Protein AF-A0A951X5V3-F1 (afdb_monomer)

pLDDT: mean 84.91, std 13.52, range [57.12, 98.38]

Mean predicted aligned error: 14.76 Å

Radius of gyration: 34.55 Å; Cα contacts (8 Å, |Δi|>4): 138; chains: 1; bounding box: 31×64×97 Å

Sequence (104 aa):
MSWLLLPVLLALMMVTSGCIVQPIVAGEQGALPLPPSTEPIIVIAPIAAASGDTVSVGGAGWLAGDTVYVNLEGNQDGVPVGAALAVTTVDAEGRFMASFKVPL

Foldseek 3Di:
DCPVVVVVVVVVVVVVVPPDPDPPPPPPPPPPPDPPCLPKDKDKPPPDDDAQDKIKMKIASADAFDKDWDWDFDADPNRTDIDTFDIWGAHPRRMDMDMGGHHD

Structure (mmCIF, N/CA/C/O backbone):
data_AF-A0A951X5V3-F1
#
_entry.id   AF-A0A951X5V3-F1
#
loop_
_atom_site.group_PDB
_atom_site.id
_atom_site.type_symbol
_atom_site.label_atom_id
_atom_site.label_alt_id
_atom_site.label_comp_id
_atom_site.label_asym_id
_atom_site.label_entity_id
_atom_site.label_seq_id
_atom_site.pdbx_PDB_ins_code
_atom_site.Cartn_x
_atom_site.Cartn_y
_atom_site.Cartn_z
_atom_site.occupancy
_atom_site.B_iso_or_equiv
_atom_site.auth_seq_id
_atom_site.auth_comp_id
_atom_site.auth_asym_id
_atom_site.auth_atom_id
_atom_site.pdbx_PDB_model_num
ATOM 1 N N . MET A 1 1 ? 16.944 56.157 -74.285 1.00 59.38 1 MET A N 1
ATOM 2 C CA . MET A 1 1 ? 17.520 56.430 -72.951 1.00 59.38 1 MET A CA 1
ATOM 3 C C . MET A 1 1 ? 16.757 55.747 -71.793 1.00 59.38 1 MET A C 1
ATOM 5 O O . MET A 1 1 ? 16.983 56.135 -70.660 1.00 59.38 1 MET A O 1
ATOM 9 N N . SER A 1 2 ? 15.896 54.732 -72.024 1.00 63.66 2 SER A N 1
ATOM 10 C CA . SER A 1 2 ? 15.097 54.088 -70.945 1.00 63.66 2 SER A CA 1
ATOM 11 C C . SER A 1 2 ? 15.506 52.657 -70.570 1.00 63.66 2 SER A C 1
ATOM 13 O O . SER A 1 2 ? 15.014 52.129 -69.581 1.00 63.66 2 SER A O 1
ATOM 15 N N . TRP A 1 3 ? 16.424 52.027 -71.312 1.00 65.06 3 TRP A N 1
ATOM 16 C CA . TRP A 1 3 ? 16.819 50.626 -71.086 1.00 65.06 3 TRP A CA 1
ATOM 17 C C . TRP A 1 3 ? 17.652 50.424 -69.808 1.00 65.06 3 TRP A C 1
ATOM 19 O O . TRP A 1 3 ? 17.556 49.390 -69.158 1.00 65.06 3 TRP A O 1
ATOM 29 N N . LEU A 1 4 ? 18.433 51.435 -69.408 1.00 75.56 4 LEU A N 1
ATOM 30 C CA . LEU A 1 4 ? 19.265 51.391 -68.197 1.00 75.56 4 LEU A CA 1
ATOM 31 C C . LEU A 1 4 ? 18.502 51.773 -66.917 1.00 75.56 4 LEU A C 1
ATOM 33 O O . LEU A 1 4 ? 18.985 51.507 -65.823 1.00 75.56 4 LEU A O 1
ATOM 37 N N . LEU A 1 5 ? 17.306 52.361 -67.035 1.00 77.06 5 LEU A N 1
ATOM 38 C CA . LEU A 1 5 ? 16.494 52.768 -65.881 1.00 77.06 5 LEU A CA 1
ATOM 39 C C . LEU A 1 5 ? 15.832 51.570 -65.186 1.00 77.06 5 LEU A C 1
ATOM 41 O O . LEU A 1 5 ? 15.709 51.565 -63.966 1.00 77.06 5 LEU A O 1
ATOM 45 N N . LEU A 1 6 ? 15.458 50.535 -65.943 1.00 76.94 6 LEU A N 1
ATOM 46 C CA . LEU A 1 6 ? 14.802 49.338 -65.416 1.00 76.94 6 LEU A CA 1
ATOM 47 C C . LEU A 1 6 ? 15.682 48.520 -64.442 1.00 76.94 6 LEU A C 1
ATOM 49 O O . LEU A 1 6 ? 15.200 48.221 -63.350 1.00 76.94 6 LEU A O 1
ATOM 53 N N . PRO A 1 7 ? 16.958 48.190 -64.748 1.00 82.19 7 PRO A N 1
ATOM 54 C CA . PRO A 1 7 ? 17.808 47.463 -63.801 1.00 82.19 7 PRO A CA 1
ATOM 55 C C . PRO A 1 7 ? 18.164 48.305 -62.569 1.00 82.19 7 PRO A C 1
ATOM 57 O O . PRO A 1 7 ? 18.269 47.764 -61.472 1.00 82.19 7 PRO A O 1
ATOM 60 N N . VAL A 1 8 ? 18.294 49.628 -62.725 1.00 84.75 8 VAL A N 1
ATOM 61 C CA . VAL A 1 8 ? 18.557 50.552 -61.609 1.00 84.75 8 VAL A CA 1
ATOM 62 C C . VAL A 1 8 ? 17.358 50.622 -60.663 1.00 84.75 8 VAL A C 1
ATOM 64 O O . VAL A 1 8 ? 17.534 50.551 -59.449 1.00 84.75 8 VAL A O 1
ATOM 67 N N . LEU A 1 9 ? 16.138 50.696 -61.202 1.00 79.88 9 LEU A N 1
ATOM 68 C CA . LEU A 1 9 ? 14.915 50.692 -60.401 1.00 79.88 9 LEU A CA 1
ATOM 69 C C . LEU A 1 9 ? 14.731 49.355 -59.661 1.00 79.88 9 LEU A C 1
ATOM 71 O O . LEU A 1 9 ? 14.373 49.349 -58.486 1.00 79.88 9 LEU A O 1
ATOM 75 N N . LEU A 1 10 ? 15.028 48.230 -60.325 1.00 79.25 10 LEU A N 1
ATOM 76 C CA . LEU A 1 10 ? 14.933 46.896 -59.727 1.00 79.25 10 LEU A CA 1
ATOM 77 C C . LEU A 1 10 ? 15.937 46.717 -58.575 1.00 79.25 10 LEU A C 1
ATOM 79 O O . LEU A 1 10 ? 15.582 46.199 -57.518 1.00 79.25 10 LEU A O 1
ATOM 83 N N . ALA A 1 11 ? 17.170 47.201 -58.758 1.00 80.00 11 ALA A N 1
ATOM 84 C CA . ALA A 1 11 ? 18.194 47.195 -57.717 1.00 80.00 11 ALA A CA 1
ATOM 85 C C . ALA A 1 11 ? 17.802 48.086 -56.526 1.00 80.00 11 ALA A C 1
ATOM 87 O O . ALA A 1 11 ? 17.970 47.687 -55.374 1.00 80.00 11 ALA A O 1
ATOM 88 N N . LEU A 1 12 ? 17.218 49.260 -56.791 1.00 77.62 12 LEU A N 1
ATOM 89 C CA . LEU A 1 12 ? 16.758 50.177 -55.749 1.00 77.62 12 LEU A CA 1
ATOM 90 C C . LEU A 1 12 ? 15.630 49.561 -54.904 1.00 77.62 12 LEU A C 1
ATOM 92 O O . LEU A 1 12 ? 15.668 49.655 -53.680 1.00 77.62 12 LEU A O 1
ATOM 96 N N . MET A 1 13 ? 14.671 48.875 -55.535 1.00 77.69 13 MET A N 1
ATOM 97 C CA . MET A 1 13 ? 13.555 48.228 -54.831 1.00 77.69 13 MET A CA 1
ATOM 98 C C . MET A 1 13 ? 13.986 47.055 -53.938 1.00 77.69 13 MET A C 1
ATOM 100 O O . MET A 1 13 ? 13.388 46.836 -52.880 1.00 77.69 13 MET A O 1
ATOM 104 N N . MET A 1 14 ? 15.033 46.315 -54.322 1.00 73.06 14 MET A N 1
ATOM 105 C CA . MET A 1 14 ? 15.580 45.251 -53.471 1.00 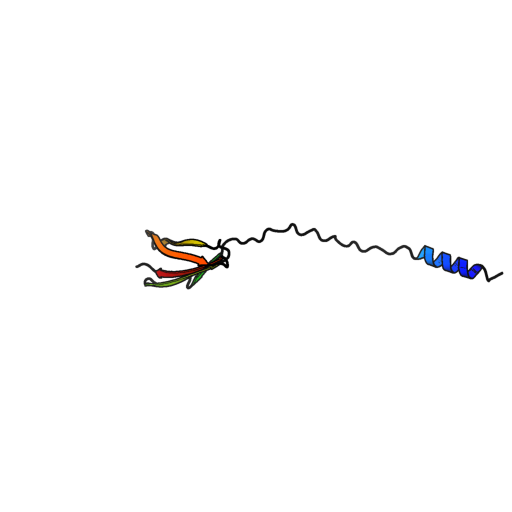73.06 14 MET A CA 1
ATOM 106 C C . MET A 1 14 ? 16.298 45.808 -52.237 1.00 73.06 14 MET A C 1
ATOM 108 O O . MET A 1 14 ? 16.166 45.244 -51.154 1.00 73.06 14 MET A O 1
ATOM 112 N N . VAL A 1 15 ? 17.007 46.935 -52.370 1.00 71.62 15 VAL A N 1
ATOM 113 C CA . VAL A 1 15 ? 17.745 47.551 -51.252 1.00 71.62 15 VAL A CA 1
ATOM 114 C C . VAL A 1 15 ? 16.802 48.142 -50.198 1.00 71.62 15 VAL A C 1
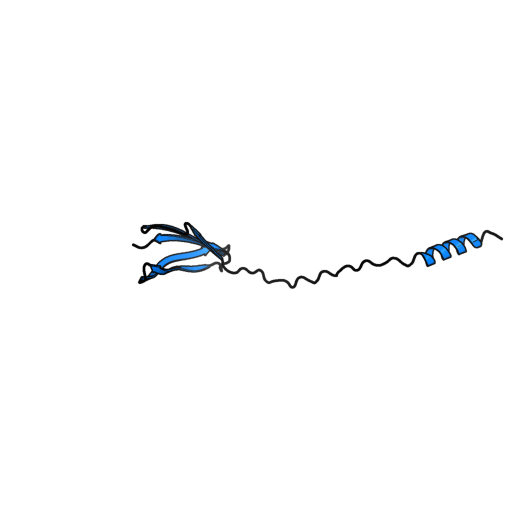ATOM 116 O O . VAL A 1 15 ? 17.094 48.069 -49.007 1.00 71.62 15 VAL A O 1
ATOM 119 N N . THR A 1 16 ? 15.643 48.678 -50.592 1.00 72.12 16 THR A N 1
ATOM 120 C CA . THR A 1 16 ? 14.703 49.306 -49.645 1.00 72.12 16 THR A CA 1
ATOM 121 C C . THR A 1 16 ? 13.812 48.320 -48.884 1.00 72.12 16 THR A C 1
ATOM 123 O O . THR A 1 16 ? 13.139 48.728 -47.942 1.00 72.12 16 THR A O 1
ATOM 126 N N . SER A 1 17 ? 13.798 47.031 -49.247 1.00 68.75 17 SER A N 1
ATOM 127 C CA . SER A 1 17 ? 12.969 46.006 -48.578 1.00 68.75 17 SER A CA 1
ATOM 128 C C . SER A 1 17 ? 13.644 45.356 -47.356 1.00 68.75 17 SER A C 1
ATOM 130 O O . SER A 1 17 ? 13.121 44.398 -46.793 1.00 68.75 17 SER A O 1
ATOM 132 N N . GLY A 1 18 ? 14.808 45.861 -46.932 1.00 63.47 18 GLY A N 1
ATOM 133 C CA . GLY A 1 18 ? 15.677 45.224 -45.935 1.00 63.47 18 GLY A CA 1
ATOM 134 C C . GLY A 1 18 ? 15.252 45.318 -44.464 1.00 63.47 18 GLY A C 1
ATOM 135 O O . GLY A 1 18 ? 15.941 44.760 -43.615 1.00 63.47 18 GLY A O 1
ATOM 136 N N . CYS A 1 19 ? 14.144 45.976 -44.120 1.00 69.69 19 CYS A N 1
ATOM 137 C CA . CYS A 1 19 ? 13.693 46.063 -42.727 1.00 69.69 19 CYS A CA 1
ATOM 138 C C . CYS A 1 19 ? 12.681 44.959 -42.396 1.00 69.69 19 CYS A C 1
ATOM 140 O O . CYS A 1 19 ? 11.533 45.244 -42.059 1.00 69.69 19 CYS A O 1
ATOM 142 N N . ILE A 1 20 ? 13.094 43.691 -42.480 1.00 69.06 20 ILE A N 1
ATOM 143 C CA . ILE A 1 20 ? 12.332 42.623 -41.828 1.00 69.06 20 ILE A CA 1
ATOM 144 C C . ILE A 1 20 ? 12.638 42.682 -40.329 1.00 69.06 20 ILE A C 1
ATOM 146 O O . ILE A 1 20 ? 13.768 42.465 -39.894 1.00 69.06 20 ILE A O 1
ATOM 150 N N . VAL A 1 21 ? 11.634 43.040 -39.530 1.00 66.50 21 VAL A N 1
ATOM 151 C CA . VAL A 1 21 ? 11.696 42.902 -38.073 1.00 66.50 21 VAL A CA 1
ATOM 152 C C . VAL A 1 21 ? 11.909 41.420 -37.791 1.00 66.50 21 VAL A C 1
ATOM 154 O O . VAL A 1 21 ? 11.032 40.601 -38.061 1.00 66.50 21 VAL A O 1
ATOM 157 N N . GLN A 1 22 ? 13.094 41.061 -37.304 1.00 66.44 22 GLN A N 1
ATOM 158 C CA . GLN A 1 22 ? 13.340 39.705 -36.836 1.00 66.44 22 GLN A CA 1
ATOM 159 C C . GLN A 1 22 ? 12.457 39.489 -35.600 1.00 66.44 22 GLN A C 1
ATOM 161 O O . GLN A 1 22 ? 12.536 40.296 -34.667 1.00 66.44 22 GLN A O 1
ATOM 166 N N . PRO A 1 23 ? 11.583 38.467 -35.568 1.00 62.78 23 PRO A N 1
ATOM 167 C CA . PRO A 1 23 ? 10.852 38.161 -34.353 1.00 62.78 23 PRO A CA 1
ATOM 168 C C . PRO A 1 23 ? 11.871 37.805 -33.270 1.00 62.78 23 PRO A C 1
ATOM 170 O O . PRO A 1 23 ? 12.771 36.996 -33.500 1.00 62.78 23 PRO A O 1
ATOM 173 N N . ILE A 1 24 ? 11.736 38.413 -32.090 1.00 65.81 24 ILE A N 1
ATOM 174 C CA . ILE A 1 24 ? 12.445 37.951 -30.899 1.00 65.81 24 ILE A CA 1
ATOM 175 C C . ILE A 1 24 ? 11.868 36.575 -30.586 1.00 65.81 24 ILE A C 1
ATOM 177 O O . ILE A 1 24 ? 10.816 36.439 -29.964 1.00 65.81 24 ILE A O 1
ATOM 181 N N . VAL A 1 25 ? 12.538 35.544 -31.089 1.00 66.69 25 VAL A N 1
ATOM 182 C CA . VAL A 1 25 ? 12.388 34.196 -30.572 1.00 66.69 25 VAL A CA 1
ATOM 183 C C . VAL A 1 25 ? 12.964 34.282 -29.170 1.00 66.69 25 VAL A C 1
ATOM 185 O O . VAL A 1 25 ? 14.170 34.466 -29.005 1.00 66.69 25 VAL A O 1
ATOM 188 N N . ALA A 1 26 ? 12.096 34.242 -28.157 1.00 64.50 26 ALA A N 1
ATOM 189 C CA . ALA A 1 26 ? 12.537 33.895 -26.820 1.00 64.50 26 ALA A CA 1
ATOM 190 C C . ALA A 1 26 ? 13.236 32.547 -26.985 1.00 64.50 26 ALA A C 1
ATOM 192 O O . ALA A 1 26 ? 12.572 31.545 -27.252 1.00 64.50 26 ALA A O 1
ATOM 193 N N . GLY A 1 27 ? 14.573 32.554 -26.979 1.00 61.41 27 GLY A N 1
ATOM 194 C CA . GLY A 1 27 ? 15.335 31.317 -27.007 1.00 61.41 27 GLY A CA 1
ATOM 195 C C . GLY A 1 27 ? 14.756 30.443 -25.913 1.00 61.41 27 GLY A C 1
ATOM 196 O O . GLY A 1 27 ? 14.479 30.967 -24.830 1.00 61.41 27 GLY A O 1
ATOM 197 N N . GLU A 1 28 ? 14.487 29.173 -26.223 1.00 63.53 28 GLU A N 1
ATOM 198 C CA . GLU A 1 28 ? 14.065 28.205 -25.221 1.00 63.53 28 GLU A CA 1
ATOM 199 C C . GLU A 1 28 ? 15.007 28.401 -24.041 1.00 63.53 28 GLU A C 1
ATOM 201 O O . GLU A 1 28 ? 16.213 28.168 -24.158 1.00 63.53 28 GLU A O 1
ATOM 206 N N . GLN A 1 29 ? 14.488 28.968 -22.945 1.00 60.72 29 GLN A N 1
ATOM 207 C CA . GLN A 1 29 ? 15.209 28.978 -21.689 1.00 60.72 29 GLN A CA 1
ATOM 208 C C . GLN A 1 29 ? 15.433 27.509 -21.451 1.00 60.72 29 GLN A C 1
ATOM 210 O O . GLN A 1 29 ? 14.460 26.811 -21.166 1.00 60.72 29 GLN A O 1
ATOM 215 N N . GLY A 1 30 ? 16.661 27.053 -21.729 1.00 62.53 30 GLY A N 1
ATOM 216 C CA . GLY A 1 30 ? 17.011 25.652 -21.675 1.00 62.53 30 GLY A CA 1
ATOM 217 C C . GLY A 1 30 ? 16.444 25.166 -20.369 1.00 62.53 30 GLY A C 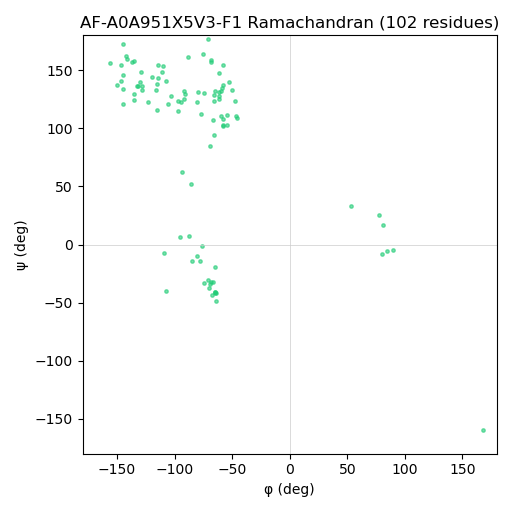1
ATOM 218 O O . GLY A 1 30 ? 16.841 25.668 -19.314 1.00 62.53 30 GLY A O 1
ATOM 219 N N . ALA A 1 31 ? 15.414 24.323 -20.458 1.00 65.38 31 ALA A N 1
ATOM 220 C CA . ALA A 1 31 ? 14.851 23.721 -19.281 1.00 65.38 31 ALA A CA 1
ATOM 221 C C . ALA A 1 31 ? 16.050 23.012 -18.677 1.00 65.38 31 ALA A C 1
ATOM 223 O O . ALA A 1 31 ? 16.579 22.075 -19.281 1.00 65.38 31 ALA A O 1
ATOM 224 N N . LEU A 1 32 ? 16.568 23.548 -17.567 1.00 64.88 32 LEU A N 1
ATOM 225 C CA . LEU A 1 32 ? 17.564 22.839 -16.790 1.00 64.88 32 LEU A CA 1
ATOM 226 C C . LEU A 1 32 ? 16.973 21.441 -16.641 1.00 64.88 32 LEU A C 1
ATOM 228 O O . LEU A 1 32 ? 15.806 21.366 -16.240 1.00 64.88 32 LEU A O 1
ATOM 232 N N . PRO A 1 33 ? 17.676 20.372 -17.055 1.00 65.00 33 PRO A N 1
ATOM 233 C CA . PRO A 1 33 ? 17.146 19.037 -16.894 1.00 65.00 33 PRO A CA 1
ATOM 234 C C . PRO A 1 33 ? 16.887 18.875 -15.402 1.00 65.00 33 PRO A C 1
ATOM 236 O O . PRO A 1 33 ? 17.817 18.748 -14.606 1.00 65.00 33 PRO A O 1
ATOM 239 N N . LEU A 1 34 ? 15.616 18.985 -15.014 1.00 57.12 34 LEU A N 1
ATOM 240 C CA . LEU A 1 34 ? 15.197 18.603 -13.687 1.00 57.12 34 LEU A CA 1
ATOM 241 C C . LEU A 1 34 ? 15.520 17.111 -13.635 1.00 57.12 34 LEU A C 1
ATOM 243 O O . LEU A 1 34 ? 15.117 16.385 -14.554 1.00 57.12 34 LEU A O 1
ATOM 247 N N . PRO A 1 35 ? 16.293 16.644 -1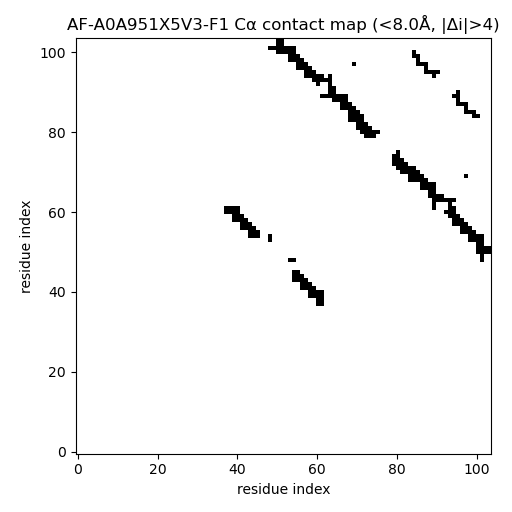2.642 1.00 63.38 35 PRO A N 1
ATOM 248 C CA . PRO A 1 35 ? 16.442 15.212 -12.468 1.00 63.38 35 PRO A CA 1
ATOM 249 C C . PRO A 1 35 ? 15.027 14.622 -12.391 1.00 63.38 35 PRO A C 1
ATOM 251 O O . PRO A 1 35 ? 14.151 15.268 -11.800 1.00 63.38 35 PRO A O 1
ATOM 254 N N . PRO A 1 36 ? 14.754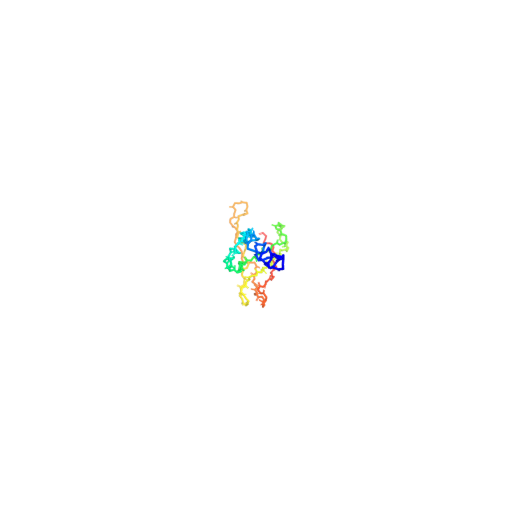 13.454 -13.002 1.00 60.31 36 PRO A N 1
ATOM 255 C CA . PRO A 1 36 ? 13.494 12.780 -12.752 1.00 60.31 36 PRO A CA 1
ATOM 256 C C . PRO A 1 36 ? 13.389 12.624 -11.235 1.00 60.31 36 PRO A C 1
ATOM 258 O O . PRO A 1 36 ? 14.204 11.941 -10.615 1.00 60.31 36 PRO A O 1
ATOM 261 N N . SER A 1 37 ? 12.446 13.344 -10.629 1.00 57.72 37 SER A N 1
ATOM 262 C CA . SER A 1 37 ? 12.078 13.120 -9.241 1.00 57.72 37 SER A CA 1
ATOM 263 C C . SER A 1 37 ? 11.379 11.769 -9.219 1.00 57.72 37 SER A C 1
ATOM 265 O O . SER A 1 37 ? 10.165 11.670 -9.372 1.00 57.72 37 SER A O 1
ATOM 267 N N . THR A 1 38 ? 12.167 10.705 -9.121 1.00 67.62 38 THR A N 1
ATOM 268 C CA . THR A 1 38 ? 11.674 9.388 -8.729 1.00 67.62 38 THR A CA 1
ATOM 269 C C . THR A 1 38 ? 11.673 9.353 -7.206 1.00 67.62 38 THR A C 1
ATOM 271 O O . THR A 1 38 ? 12.319 8.511 -6.590 1.00 67.62 38 THR A O 1
ATOM 274 N N . GLU A 1 39 ? 11.046 10.350 -6.578 1.00 85.19 39 GLU A N 1
ATOM 275 C CA . GLU A 1 39 ? 10.831 10.296 -5.141 1.00 85.19 39 GLU A CA 1
ATOM 276 C C . GLU A 1 39 ? 9.871 9.129 -4.866 1.00 85.19 39 GLU A C 1
ATOM 278 O O . GLU A 1 39 ? 8.841 9.020 -5.546 1.00 85.19 39 GLU A O 1
ATOM 283 N N . PRO A 1 40 ? 10.207 8.216 -3.941 1.00 91.88 40 PRO A N 1
ATOM 284 C CA . PRO A 1 40 ? 9.362 7.067 -3.673 1.00 91.88 40 PRO A CA 1
ATOM 285 C C . PRO A 1 40 ? 7.973 7.508 -3.212 1.00 91.88 40 PRO A C 1
ATOM 287 O O . PRO A 1 40 ? 7.832 8.330 -2.308 1.00 91.88 40 PRO A O 1
ATOM 290 N N . ILE A 1 41 ? 6.934 6.924 -3.805 1.00 94.75 41 ILE A N 1
ATOM 291 C CA . ILE A 1 41 ? 5.546 7.154 -3.399 1.00 94.75 41 ILE A CA 1
ATOM 292 C C . ILE A 1 41 ? 4.964 5.905 -2.748 1.00 94.75 41 ILE A C 1
ATOM 294 O O . ILE A 1 41 ? 5.367 4.778 -3.059 1.00 94.75 41 ILE A O 1
ATOM 298 N N . ILE A 1 42 ? 3.976 6.117 -1.880 1.00 95.62 42 ILE A N 1
ATOM 299 C CA . ILE A 1 42 ? 3.145 5.061 -1.304 1.00 95.62 42 ILE A CA 1
ATOM 300 C C . ILE A 1 42 ? 1.662 5.404 -1.454 1.00 95.62 42 ILE A C 1
ATOM 302 O O . ILE A 1 42 ? 1.267 6.569 -1.415 1.00 95.62 42 ILE A O 1
ATOM 306 N N . VAL A 1 43 ? 0.836 4.376 -1.604 1.00 96.88 43 VAL A N 1
ATOM 307 C CA . VAL A 1 43 ? -0.627 4.453 -1.611 1.00 96.88 43 VAL A CA 1
ATOM 308 C C . VAL A 1 43 ? -1.186 3.410 -0.655 1.00 96.88 43 VAL A C 1
ATOM 310 O O . VAL A 1 43 ? -0.679 2.292 -0.585 1.00 96.88 43 VAL A O 1
ATOM 313 N N . ILE A 1 44 ? -2.229 3.774 0.087 1.00 97.38 44 ILE A N 1
ATOM 314 C CA . ILE A 1 44 ? -2.834 2.926 1.118 1.00 97.38 44 ILE A CA 1
ATOM 315 C C . ILE A 1 44 ? -4.336 2.842 0.858 1.00 97.38 44 ILE A C 1
ATOM 317 O O . ILE A 1 44 ? -4.980 3.867 0.627 1.00 97.38 44 ILE A O 1
ATOM 321 N N . ALA A 1 45 ? -4.897 1.633 0.895 1.00 97.19 45 ALA A N 1
ATOM 322 C CA . ALA A 1 45 ? -6.329 1.417 0.731 1.00 97.19 45 ALA A CA 1
ATOM 323 C C . ALA A 1 45 ? -6.850 0.258 1.609 1.00 97.19 45 ALA A C 1
ATOM 325 O O . ALA A 1 45 ? -6.262 -0.825 1.586 1.00 97.19 45 ALA A O 1
ATOM 326 N N . PRO A 1 46 ? -7.977 0.443 2.322 1.00 97.19 46 PRO A N 1
ATOM 327 C CA . PRO A 1 46 ? -8.627 1.729 2.593 1.00 97.19 46 PRO A CA 1
ATOM 328 C C . PRO A 1 46 ? -7.782 2.605 3.544 1.00 97.19 46 PRO A C 1
ATOM 330 O O . PRO A 1 46 ? -6.943 2.098 4.281 1.00 97.19 46 PRO A O 1
ATOM 333 N N . ILE A 1 47 ? -8.006 3.927 3.537 1.00 92.25 47 ILE A N 1
ATOM 334 C CA . ILE A 1 47 ? -7.298 4.874 4.433 1.00 92.25 47 ILE A CA 1
ATOM 335 C C . ILE A 1 47 ? -7.841 4.876 5.869 1.00 92.25 47 ILE A C 1
ATOM 337 O O . ILE A 1 47 ? -7.217 5.420 6.773 1.00 92.25 47 ILE A O 1
ATOM 341 N N . ALA A 1 48 ? -9.019 4.290 6.062 1.00 91.94 48 ALA A N 1
ATOM 342 C CA . ALA A 1 48 ? -9.649 4.072 7.350 1.00 91.94 48 ALA A CA 1
ATOM 343 C C . ALA A 1 48 ? -10.188 2.642 7.355 1.00 91.94 48 ALA A C 1
ATOM 345 O O . ALA A 1 48 ? -10.854 2.225 6.407 1.00 91.94 48 ALA A O 1
ATOM 346 N N . ALA A 1 49 ? -9.862 1.900 8.402 1.00 93.31 49 ALA A N 1
ATOM 347 C CA . ALA A 1 49 ? -10.142 0.480 8.521 1.00 93.31 49 ALA A CA 1
ATOM 348 C C . ALA A 1 49 ? -10.428 0.165 9.988 1.00 93.31 49 ALA A C 1
ATOM 350 O O . ALA A 1 49 ? -9.787 0.733 10.875 1.00 93.31 49 ALA A O 1
ATOM 351 N N . ALA A 1 50 ? -11.395 -0.711 10.244 1.00 92.31 50 ALA A N 1
ATOM 352 C CA . ALA A 1 50 ? -11.629 -1.213 11.585 1.00 92.31 50 ALA A CA 1
ATOM 353 C C . ALA A 1 50 ? -10.556 -2.242 11.951 1.00 92.31 50 ALA A C 1
ATOM 355 O O . ALA A 1 50 ? -9.845 -2.782 11.099 1.00 92.31 50 ALA A O 1
ATOM 356 N N . SER A 1 51 ? -10.452 -2.542 13.239 1.00 91.50 51 SER A N 1
ATOM 357 C CA . SER A 1 51 ? -9.578 -3.616 13.680 1.00 91.50 51 SER A CA 1
ATOM 358 C C . SER A 1 51 ? -9.947 -4.957 13.024 1.00 91.50 51 SER A C 1
ATOM 360 O O . SER A 1 51 ? -11.123 -5.295 12.886 1.00 91.50 51 SER A O 1
ATOM 362 N N . GLY A 1 52 ? -8.938 -5.718 12.593 1.00 94.25 52 GLY A N 1
ATOM 363 C CA . GLY A 1 52 ? -9.108 -6.978 11.869 1.00 94.25 52 GLY A CA 1
ATOM 364 C C . GLY A 1 52 ? -9.411 -6.838 10.370 1.00 94.25 52 GLY A C 1
ATOM 365 O O . GLY A 1 52 ? -9.365 -7.846 9.648 1.00 94.25 52 GLY A O 1
ATOM 366 N N . ASP A 1 53 ? -9.656 -5.628 9.860 1.00 97.12 53 ASP A N 1
ATOM 367 C CA . ASP A 1 53 ? -9.787 -5.389 8.421 1.00 97.12 53 ASP A CA 1
ATOM 368 C C . ASP A 1 53 ? -8.446 -5.573 7.702 1.00 97.12 53 ASP A C 1
ATOM 370 O O . ASP A 1 53 ? -7.370 -5.510 8.299 1.00 97.12 53 ASP A O 1
ATOM 374 N N . THR A 1 54 ? -8.510 -5.844 6.397 1.00 97.56 54 THR A N 1
ATOM 375 C CA . THR A 1 54 ? -7.315 -5.908 5.546 1.00 97.56 54 THR A CA 1
ATOM 376 C C . THR A 1 54 ? -7.040 -4.539 4.937 1.00 97.56 54 THR A C 1
ATOM 378 O O . THR A 1 54 ? -7.920 -3.965 4.299 1.00 97.56 54 THR A O 1
ATOM 381 N N . VAL A 1 55 ? -5.801 -4.070 5.065 1.00 97.69 55 VAL A N 1
ATOM 382 C CA . VAL A 1 55 ? -5.288 -2.874 4.389 1.00 97.69 55 VAL A CA 1
ATOM 383 C C . VAL A 1 55 ? -4.191 -3.287 3.417 1.00 97.69 55 VAL A C 1
ATOM 385 O O . VAL A 1 55 ? -3.346 -4.122 3.745 1.00 97.69 55 VAL A O 1
ATOM 388 N N . SER A 1 56 ? -4.196 -2.695 2.226 1.00 98.00 56 SER A N 1
ATOM 389 C CA . SER A 1 56 ? -3.157 -2.860 1.213 1.00 98.00 56 SER A CA 1
ATOM 390 C C . SER A 1 56 ? -2.310 -1.599 1.095 1.00 98.00 56 SER A C 1
ATOM 392 O O . SER A 1 56 ? -2.826 -0.482 1.136 1.00 98.00 56 SER A O 1
ATOM 394 N N . VAL A 1 57 ? -1.005 -1.796 0.918 1.00 98.00 57 VAL A N 1
ATOM 395 C CA . VAL A 1 57 ? -0.017 -0.740 0.693 1.00 98.00 57 VAL A CA 1
ATOM 396 C C . VAL A 1 57 ? 0.691 -1.030 -0.621 1.00 98.00 57 VAL A C 1
ATOM 398 O O . VAL A 1 57 ? 1.271 -2.103 -0.787 1.00 98.00 57 VAL A O 1
ATOM 401 N N . GLY A 1 58 ? 0.635 -0.081 -1.546 1.00 97.81 58 GLY A N 1
ATOM 402 C CA . GLY A 1 58 ? 1.395 -0.107 -2.790 1.00 97.81 58 GLY A CA 1
ATOM 403 C C . GLY A 1 58 ? 2.474 0.966 -2.777 1.00 97.81 58 GLY A C 1
ATOM 404 O O . GLY A 1 58 ? 2.271 2.029 -2.193 1.00 97.81 58 GLY A O 1
ATOM 405 N N . GLY A 1 59 ? 3.595 0.716 -3.444 1.00 97.00 59 GLY A N 1
ATOM 406 C CA . GLY A 1 59 ? 4.628 1.727 -3.656 1.00 97.00 59 GLY A CA 1
ATOM 407 C C . GLY A 1 59 ? 5.180 1.714 -5.073 1.00 97.00 59 GLY A C 1
ATOM 408 O O . GLY A 1 59 ? 5.079 0.707 -5.774 1.00 97.00 59 GLY A O 1
ATOM 409 N N . ALA A 1 60 ? 5.745 2.846 -5.491 1.00 96.62 60 ALA A N 1
ATOM 410 C CA . ALA A 1 60 ? 6.411 3.018 -6.781 1.00 96.62 60 ALA A CA 1
ATOM 411 C C . ALA A 1 60 ? 7.589 3.996 -6.661 1.00 96.62 60 ALA A C 1
ATOM 413 O O . ALA A 1 60 ? 7.599 4.846 -5.771 1.00 96.62 60 ALA A O 1
ATOM 414 N N . GLY A 1 61 ? 8.572 3.869 -7.554 1.00 94.69 61 GLY A N 1
ATOM 415 C CA . GLY A 1 61 ? 9.780 4.697 -7.540 1.00 94.69 61 GLY A CA 1
ATOM 416 C C . GLY A 1 61 ? 10.847 4.242 -6.538 1.00 94.69 61 GLY A C 1
ATOM 417 O O . GLY A 1 61 ? 11.740 5.012 -6.204 1.00 94.69 61 GLY A O 1
ATOM 418 N N . TRP A 1 62 ? 10.758 3.003 -6.051 1.00 95.38 62 TRP A N 1
ATOM 419 C CA . TRP A 1 62 ? 11.737 2.413 -5.137 1.00 95.38 62 TRP A CA 1
ATOM 420 C C . TRP A 1 62 ? 12.875 1.728 -5.907 1.00 95.38 62 TRP A C 1
ATOM 422 O O . TRP A 1 62 ? 12.725 1.400 -7.085 1.00 95.38 62 TRP A O 1
ATOM 432 N N . LEU A 1 63 ? 14.017 1.490 -5.255 1.00 95.25 63 LEU A N 1
ATOM 433 C CA . LEU A 1 63 ? 15.120 0.753 -5.870 1.00 95.25 63 LEU A CA 1
ATOM 434 C C . LEU A 1 63 ? 14.779 -0.744 -5.938 1.00 95.25 63 LEU A C 1
ATOM 436 O O . LEU A 1 63 ? 14.363 -1.349 -4.952 1.00 95.25 63 LEU A O 1
ATOM 440 N N . ALA A 1 64 ? 14.953 -1.347 -7.115 1.00 96.88 64 ALA A N 1
ATOM 441 C CA . ALA A 1 64 ? 14.677 -2.764 -7.326 1.00 96.88 64 ALA A CA 1
ATOM 442 C C . ALA A 1 64 ? 15.523 -3.653 -6.399 1.00 96.88 64 ALA A C 1
ATOM 444 O O . ALA A 1 64 ? 16.734 -3.465 -6.279 1.00 96.88 64 ALA A O 1
ATOM 445 N N . GLY A 1 65 ? 14.888 -4.654 -5.786 1.00 97.00 65 GLY A N 1
ATOM 446 C CA . GLY A 1 65 ? 15.531 -5.566 -4.838 1.00 97.00 65 GLY A CA 1
ATOM 447 C C . GLY A 1 65 ? 15.611 -5.057 -3.396 1.00 97.00 65 GLY A C 1
ATOM 448 O O . GLY A 1 65 ? 15.997 -5.833 -2.519 1.00 97.00 65 GLY A O 1
ATOM 449 N N . ASP A 1 66 ? 15.207 -3.812 -3.119 1.00 97.06 66 ASP A N 1
ATOM 450 C CA . ASP A 1 66 ? 15.113 -3.318 -1.746 1.00 97.06 66 ASP A CA 1
ATOM 451 C C . ASP A 1 66 ? 14.102 -4.130 -0.930 1.00 97.06 66 ASP A C 1
ATOM 453 O O . ASP A 1 66 ? 13.081 -4.611 -1.434 1.00 97.06 66 ASP A O 1
ATOM 457 N N . THR A 1 67 ? 14.378 -4.256 0.368 1.00 97.94 67 THR A N 1
ATOM 458 C CA . THR A 1 67 ? 13.427 -4.799 1.342 1.00 97.94 67 THR A CA 1
ATOM 459 C C . THR A 1 67 ? 12.661 -3.654 1.992 1.00 97.94 67 THR A C 1
ATOM 461 O O . THR A 1 67 ? 13.256 -2.778 2.616 1.00 97.94 67 THR A O 1
ATOM 464 N N . VAL A 1 68 ? 11.335 -3.687 1.879 1.00 97.56 68 VAL A N 1
ATOM 465 C CA . VAL A 1 68 ? 10.428 -2.689 2.449 1.00 97.56 68 VAL A CA 1
ATOM 466 C C . VAL A 1 68 ? 9.773 -3.253 3.702 1.00 97.56 68 VAL A C 1
ATOM 468 O O . VAL A 1 68 ? 9.165 -4.324 3.671 1.00 97.56 68 VAL A O 1
ATOM 471 N N . TYR A 1 69 ? 9.865 -2.498 4.795 1.00 96.88 69 TYR A N 1
ATOM 472 C CA . TYR A 1 69 ? 9.216 -2.788 6.071 1.00 96.88 69 TYR A CA 1
ATOM 473 C C . TYR A 1 69 ? 8.034 -1.838 6.251 1.00 96.88 69 TYR A C 1
ATOM 475 O O . TYR A 1 69 ? 8.208 -0.621 6.251 1.00 96.88 69 TYR A O 1
ATOM 483 N N . VAL A 1 70 ? 6.831 -2.387 6.398 1.00 96.62 70 VAL A N 1
ATOM 484 C CA . VAL A 1 70 ? 5.616 -1.609 6.654 1.00 96.62 70 VAL A CA 1
ATOM 485 C C . VAL A 1 70 ? 5.348 -1.631 8.152 1.00 96.62 70 VAL A C 1
ATOM 487 O O . VAL A 1 70 ? 5.043 -2.687 8.710 1.00 96.62 70 VAL A O 1
ATOM 490 N N . ASN A 1 71 ? 5.436 -0.462 8.783 1.00 94.62 71 ASN A N 1
ATOM 491 C CA . ASN A 1 71 ? 5.162 -0.271 10.203 1.00 94.62 71 ASN A CA 1
ATOM 492 C C . ASN A 1 71 ? 3.932 0.622 10.388 1.00 94.62 71 ASN A C 1
ATOM 494 O O . ASN A 1 71 ? 3.727 1.575 9.637 1.00 94.62 71 ASN A O 1
ATOM 498 N N . LEU A 1 72 ? 3.128 0.312 11.400 1.00 91.19 72 LEU A N 1
ATOM 499 C CA . LEU A 1 72 ? 2.111 1.212 11.922 1.00 91.19 72 LEU A CA 1
ATOM 500 C C . LEU A 1 72 ? 2.726 2.013 13.057 1.00 91.19 72 LEU A C 1
ATOM 502 O O . LEU A 1 72 ? 3.213 1.428 14.022 1.00 91.19 72 LEU A O 1
ATOM 506 N N . GLU A 1 73 ? 2.651 3.331 12.952 1.00 91.56 73 GLU A N 1
ATOM 507 C CA . GLU A 1 73 ? 3.057 4.262 13.997 1.00 91.56 73 GLU A CA 1
ATOM 508 C C . GLU A 1 73 ? 1.948 5.291 14.185 1.00 91.56 73 GLU A C 1
ATOM 510 O O . GLU A 1 73 ? 1.373 5.786 13.212 1.00 91.56 73 GLU A O 1
ATOM 515 N N . GLY A 1 74 ? 1.619 5.615 15.431 1.00 88.19 74 GLY A N 1
ATOM 516 C CA . GLY A 1 74 ? 0.607 6.624 15.697 1.00 88.19 74 GLY A CA 1
ATOM 517 C C . GLY A 1 74 ? 0.144 6.669 17.140 1.00 88.19 74 GLY A C 1
ATOM 518 O O . GLY A 1 74 ? 0.822 6.216 18.062 1.00 88.19 74 GLY A O 1
ATOM 519 N N . ASN A 1 75 ? -1.033 7.254 17.321 1.00 89.12 75 ASN A N 1
ATOM 520 C CA . ASN A 1 75 ? -1.692 7.393 18.606 1.00 89.12 75 ASN A CA 1
ATOM 521 C C . ASN A 1 75 ? -3.170 7.018 18.444 1.00 89.12 75 ASN A C 1
ATOM 523 O O . ASN A 1 75 ? -3.858 7.601 17.606 1.00 89.12 75 ASN A O 1
ATOM 527 N N . GLN A 1 76 ? -3.636 6.060 19.241 1.00 82.31 76 GLN A N 1
ATOM 528 C CA . GLN A 1 76 ? -5.032 5.651 19.311 1.00 82.31 76 GLN A CA 1
ATOM 529 C C . GLN A 1 76 ? -5.553 5.978 20.709 1.00 82.31 76 GLN A C 1
ATOM 531 O O . GLN A 1 76 ? -5.056 5.449 21.700 1.00 82.31 76 GLN A O 1
ATOM 536 N N . ASP A 1 77 ? -6.520 6.892 20.793 1.00 86.88 77 ASP A N 1
ATOM 537 C CA . ASP A 1 77 ? -7.153 7.317 22.051 1.00 86.88 77 ASP A CA 1
ATOM 538 C C . ASP A 1 77 ? -6.171 7.772 23.152 1.00 86.88 77 ASP A C 1
ATOM 540 O O . ASP A 1 77 ? -6.405 7.591 24.346 1.00 86.88 77 ASP A O 1
ATOM 544 N N . GLY A 1 78 ? -5.052 8.389 22.761 1.00 87.94 78 GLY A N 1
ATOM 545 C CA . GLY A 1 78 ? -4.014 8.858 23.685 1.00 87.94 78 GLY A CA 1
ATOM 546 C C . GLY A 1 78 ? -2.928 7.821 23.992 1.00 87.94 78 GLY A C 1
ATOM 547 O O . GLY A 1 78 ? -1.953 8.162 24.664 1.00 87.94 78 GLY A O 1
ATOM 548 N N . VAL A 1 79 ? -3.056 6.590 23.487 1.00 85.62 79 VAL A N 1
ATOM 549 C CA . VAL A 1 79 ? -2.069 5.520 23.634 1.00 85.62 79 VAL A CA 1
ATOM 550 C C . VAL A 1 79 ? -1.180 5.452 22.385 1.00 85.62 79 VAL A C 1
ATOM 552 O O . VAL A 1 79 ? -1.696 5.288 21.277 1.00 85.62 79 VAL A O 1
ATOM 555 N N . PRO A 1 80 ? 0.158 5.556 22.517 1.00 89.25 80 PRO A N 1
ATOM 556 C CA . PRO A 1 80 ? 1.059 5.368 21.388 1.00 89.25 80 PRO A CA 1
ATOM 557 C C . PRO A 1 80 ? 0.979 3.926 20.878 1.00 89.25 80 PRO A C 1
ATOM 559 O O . PRO A 1 80 ? 1.071 2.973 21.653 1.00 89.25 80 PRO A O 1
ATOM 562 N N . VAL A 1 81 ? 0.840 3.779 19.564 1.00 87.06 81 VAL A N 1
ATOM 563 C CA . VAL A 1 81 ? 0.782 2.491 18.871 1.00 87.06 81 VAL A CA 1
ATOM 564 C C . VAL A 1 81 ? 1.992 2.377 17.954 1.00 87.06 81 VAL A C 1
ATOM 566 O O . VAL A 1 81 ? 2.307 3.305 17.210 1.00 87.06 81 VAL A O 1
ATOM 569 N N . GLY A 1 82 ? 2.663 1.228 18.018 1.00 90.38 82 GLY A N 1
ATOM 570 C CA . GLY A 1 82 ? 3.805 0.879 17.179 1.00 90.38 82 GLY A CA 1
ATOM 571 C C . GLY A 1 82 ? 3.785 -0.615 16.870 1.00 90.38 82 GLY A C 1
ATOM 572 O O . GLY A 1 82 ? 3.807 -1.423 17.798 1.00 90.38 82 GLY A O 1
ATOM 573 N N . ALA A 1 83 ? 3.727 -0.998 15.595 1.00 90.88 83 ALA A N 1
ATOM 574 C CA . ALA A 1 83 ? 3.730 -2.405 15.189 1.00 90.88 83 ALA A CA 1
ATOM 575 C C . ALA A 1 83 ? 4.377 -2.610 13.815 1.00 90.88 83 ALA A C 1
ATOM 577 O O . ALA A 1 83 ? 4.079 -1.881 12.873 1.00 90.88 83 ALA A O 1
ATOM 578 N N . ALA A 1 84 ? 5.204 -3.648 13.679 1.00 94.12 84 ALA A N 1
ATOM 579 C CA . ALA A 1 84 ? 5.655 -4.125 12.374 1.00 94.12 84 ALA A CA 1
ATOM 580 C C . ALA A 1 84 ? 4.559 -4.997 11.748 1.00 94.12 84 ALA A C 1
ATOM 582 O O . ALA A 1 84 ? 4.123 -5.976 12.356 1.00 94.12 84 ALA A O 1
ATOM 583 N N . LEU A 1 85 ? 4.097 -4.633 10.553 1.00 95.75 85 LEU A N 1
ATOM 584 C CA . LEU A 1 85 ? 2.892 -5.206 9.951 1.00 95.75 85 LEU A CA 1
ATOM 585 C C . LEU A 1 85 ? 3.184 -6.149 8.789 1.00 95.75 85 LEU A C 1
ATOM 587 O O . LEU A 1 85 ? 2.517 -7.171 8.639 1.00 95.75 85 LEU A O 1
ATOM 591 N N . ALA A 1 86 ? 4.149 -5.795 7.944 1.00 96.69 86 ALA A N 1
ATOM 592 C CA . ALA A 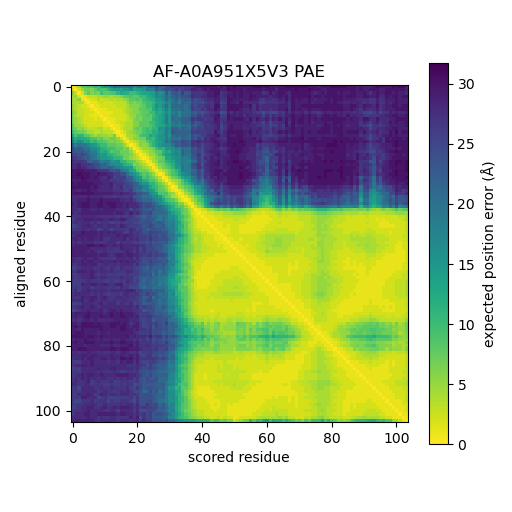1 86 ? 4.512 -6.585 6.779 1.00 96.69 86 ALA A CA 1
ATOM 593 C C . ALA A 1 86 ? 5.948 -6.297 6.342 1.00 96.69 86 ALA A C 1
ATOM 595 O O . ALA A 1 86 ? 6.488 -5.217 6.584 1.00 96.69 86 ALA A O 1
ATOM 596 N N . VAL A 1 87 ? 6.539 -7.264 5.645 1.00 97.44 87 VAL A N 1
ATOM 597 C CA . VAL A 1 87 ? 7.815 -7.114 4.945 1.00 97.44 87 VAL A CA 1
ATOM 598 C C . VAL A 1 87 ? 7.608 -7.581 3.512 1.00 97.44 87 VAL A C 1
ATOM 600 O O . VAL A 1 87 ? 6.948 -8.595 3.282 1.00 97.44 87 VAL A O 1
ATOM 603 N N . THR A 1 88 ? 8.133 -6.834 2.548 1.00 98.06 88 THR A N 1
ATOM 604 C CA . THR A 1 88 ? 8.047 -7.169 1.124 1.00 98.06 88 THR A CA 1
ATOM 605 C C . THR A 1 88 ? 9.322 -6.750 0.396 1.00 98.06 88 THR A C 1
ATOM 607 O O . THR A 1 88 ? 10.197 -6.109 0.977 1.00 98.06 88 THR A O 1
ATOM 610 N N . THR A 1 89 ? 9.441 -7.125 -0.872 1.00 98.19 89 THR A N 1
ATOM 611 C CA . THR A 1 89 ? 10.579 -6.789 -1.734 1.00 98.19 89 THR A CA 1
ATOM 612 C C . THR A 1 89 ? 10.118 -5.987 -2.938 1.00 98.19 89 THR A C 1
ATOM 614 O O . THR A 1 89 ? 9.043 -6.252 -3.479 1.00 98.19 89 THR A O 1
ATOM 617 N N . VAL A 1 90 ? 10.943 -5.043 -3.377 1.00 98.38 90 VAL A N 1
ATOM 618 C CA . VAL A 1 90 ? 10.671 -4.215 -4.555 1.00 98.38 90 VAL A CA 1
ATOM 619 C C . VAL A 1 90 ? 10.992 -4.989 -5.835 1.00 98.38 90 VAL A C 1
ATOM 621 O O . VAL A 1 90 ? 12.064 -5.589 -5.953 1.00 98.38 90 VAL A O 1
ATOM 624 N N . ASP A 1 91 ? 10.062 -4.976 -6.789 1.00 98.25 91 ASP A N 1
ATOM 625 C CA . ASP A 1 91 ? 10.207 -5.617 -8.096 1.00 98.25 91 ASP A CA 1
ATOM 626 C C . ASP A 1 91 ? 11.220 -4.896 -9.007 1.00 98.25 91 ASP A C 1
ATOM 628 O O . ASP A 1 91 ? 11.797 -3.862 -8.661 1.00 98.25 91 ASP A O 1
ATOM 632 N N . ALA A 1 92 ? 11.457 -5.459 -10.194 1.00 97.69 92 ALA A N 1
ATOM 633 C CA . ALA A 1 92 ? 12.403 -4.910 -11.164 1.00 97.69 92 ALA A CA 1
ATOM 634 C C . ALA A 1 92 ? 11.985 -3.535 -11.722 1.00 97.69 92 ALA A C 1
ATOM 636 O O . ALA A 1 92 ? 12.830 -2.799 -12.230 1.00 97.69 92 ALA A O 1
ATOM 637 N N . GLU A 1 93 ? 10.705 -3.172 -11.609 1.00 96.38 93 GLU A N 1
ATOM 638 C CA . GLU A 1 93 ? 10.156 -1.888 -12.044 1.00 96.38 93 GLU A CA 1
ATOM 639 C C . GLU A 1 93 ? 10.084 -0.854 -10.907 1.00 96.38 93 GLU A C 1
ATOM 641 O O . GLU A 1 93 ? 9.543 0.238 -11.099 1.00 96.38 93 GLU A O 1
ATOM 646 N N . GLY A 1 94 ? 10.623 -1.168 -9.726 1.00 96.25 94 GLY A N 1
ATOM 647 C CA . GLY A 1 94 ? 10.635 -0.252 -8.589 1.00 96.25 94 GLY A CA 1
ATOM 648 C C . GLY A 1 94 ? 9.294 -0.157 -7.859 1.00 96.25 94 GLY A C 1
ATOM 649 O O . GLY A 1 94 ? 8.996 0.880 -7.255 1.00 96.25 94 GLY A O 1
ATOM 650 N N . ARG A 1 95 ? 8.456 -1.199 -7.936 1.00 97.44 95 ARG A N 1
ATOM 651 C CA . ARG A 1 95 ? 7.143 -1.268 -7.282 1.00 97.44 95 ARG A CA 1
ATOM 652 C C . ARG A 1 95 ? 7.108 -2.339 -6.204 1.00 97.44 95 ARG A C 1
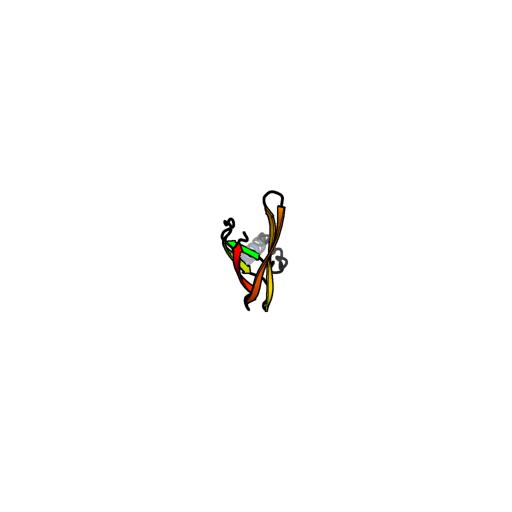ATOM 654 O O . ARG A 1 95 ? 7.815 -3.340 -6.268 1.00 97.44 95 ARG A O 1
ATOM 661 N N . PHE A 1 96 ? 6.222 -2.165 -5.233 1.00 98.19 96 PHE A N 1
ATOM 662 C CA . PHE A 1 96 ? 5.899 -3.221 -4.278 1.00 98.19 96 PHE A CA 1
ATOM 663 C C . PHE A 1 96 ? 4.410 -3.228 -3.945 1.00 98.19 96 PHE A C 1
ATOM 665 O O . PHE A 1 96 ? 3.714 -2.222 -4.096 1.00 98.19 96 PHE A O 1
ATOM 672 N N . MET A 1 97 ? 3.946 -4.369 -3.439 1.00 97.94 97 MET A N 1
ATOM 673 C CA . MET A 1 97 ? 2.639 -4.514 -2.810 1.00 97.94 97 MET A CA 1
ATOM 674 C C . MET A 1 97 ? 2.812 -5.264 -1.488 1.00 97.94 97 MET A C 1
ATOM 676 O O . MET A 1 97 ? 3.535 -6.260 -1.414 1.00 97.94 97 MET A O 1
ATOM 680 N N . ALA A 1 98 ? 2.137 -4.793 -0.450 1.00 97.94 98 ALA A N 1
ATOM 681 C CA . ALA A 1 98 ? 2.016 -5.463 0.835 1.00 97.94 98 ALA A CA 1
ATOM 682 C C . ALA A 1 98 ? 0.561 -5.398 1.304 1.00 97.94 98 ALA A C 1
ATOM 684 O O . ALA A 1 98 ? -0.223 -4.553 0.869 1.00 97.94 98 ALA A O 1
ATOM 685 N N . SER A 1 99 ? 0.166 -6.306 2.186 1.00 97.62 99 SER A N 1
ATOM 686 C CA . SER A 1 99 ? -1.126 -6.229 2.862 1.00 97.62 99 SER A CA 1
ATOM 687 C C . SER A 1 99 ? -0.997 -6.751 4.279 1.00 97.62 99 SER A C 1
ATOM 689 O O . SER A 1 99 ? -0.217 -7.666 4.535 1.00 97.62 99 SER A O 1
ATOM 691 N N . PHE A 1 100 ? -1.760 -6.165 5.191 1.00 96.44 100 PHE A N 1
ATOM 692 C CA . PHE A 1 100 ? -1.742 -6.522 6.602 1.00 96.44 100 PHE A CA 1
ATOM 693 C C . PHE A 1 100 ? -3.149 -6.476 7.194 1.00 96.44 100 PHE A C 1
ATOM 695 O O . PHE A 1 100 ? -4.067 -5.884 6.620 1.00 96.44 100 PHE A O 1
ATOM 702 N N . LYS A 1 101 ? -3.311 -7.119 8.352 1.00 95.69 101 LYS A N 1
ATOM 703 C CA . LYS A 1 1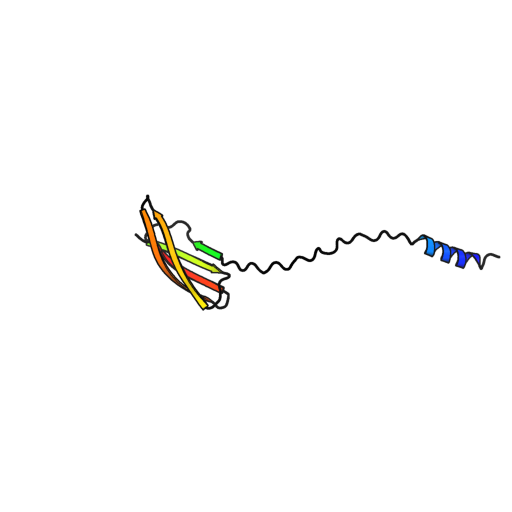01 ? -4.506 -6.991 9.185 1.00 95.69 101 LYS A CA 1
ATOM 704 C C . LYS A 1 101 ? -4.307 -5.881 10.205 1.00 95.69 101 LYS A C 1
ATOM 706 O O . LYS A 1 101 ? -3.272 -5.856 10.867 1.00 95.69 101 LYS A O 1
ATOM 711 N N . VAL A 1 102 ? -5.282 -4.986 10.332 1.00 93.12 102 VAL A N 1
ATOM 712 C CA . VAL A 1 102 ? -5.245 -3.931 11.352 1.00 93.12 102 VAL A CA 1
ATOM 713 C C . VAL A 1 102 ? -5.219 -4.581 12.745 1.00 93.12 102 VAL A C 1
ATOM 715 O O . VAL A 1 102 ? -6.066 -5.442 13.002 1.00 93.12 102 VAL A O 1
ATOM 718 N N . PRO A 1 103 ? -4.267 -4.219 13.627 1.00 88.44 103 PRO A N 1
ATOM 719 C CA . PRO A 1 103 ? -4.191 -4.764 14.985 1.00 88.44 103 PRO A CA 1
ATOM 720 C C . PRO A 1 103 ? -5.458 -4.526 15.829 1.00 88.44 103 PRO A C 1
ATOM 722 O O . PRO A 1 103 ? -6.210 -3.584 15.570 1.00 88.44 103 PRO A O 1
ATOM 725 N N . LEU A 1 104 ? -5.686 -5.405 16.816 1.00 79.75 104 LEU A N 1
ATOM 726 C CA . LEU A 1 104 ? -6.738 -5.308 17.850 1.00 79.75 104 LEU A CA 1
ATOM 727 C C . LEU A 1 104 ? -6.468 -4.188 18.856 1.00 79.75 104 LEU A C 1
ATOM 729 O O . LEU A 1 104 ? -5.281 -4.005 19.209 1.00 79.75 104 LEU A O 1
#

Solvent-accessible surface area (backbone atoms only — not comparable to full-a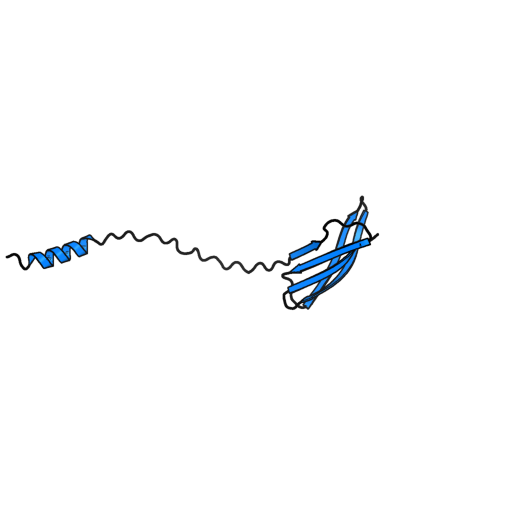tom values): 6497 Å² total; per-residue (Å²): 138,65,80,70,50,56,63,52,51,54,53,51,58,60,63,73,64,71,81,69,81,75,77,82,70,77,67,78,72,72,73,70,82,69,73,84,81,58,66,66,46,77,48,65,42,62,89,72,74,58,67,66,35,76,35,38,40,39,36,38,49,43,64,56,70,40,77,47,75,45,65,51,75,52,69,59,97,88,43,81,42,77,45,86,60,44,76,42,59,25,37,92,82,9,31,39,71,48,64,34,62,40,69,129

Nearest PDB structures (foldseek):
  5gni-assembly1_A  TM=6.297E-01  e=7.704E+00  Homo sapiens
  6jri-assembly1_G-2  TM=3.724E-01  e=4.520E+00  Vicugna pacos

Secondary structure (DSSP, 8-state):
--TTHHHHHHHHHHHTT-----------------------EEEEESSS--TT-EEEEEEESPPTTPEEEEEEEEEETTEEEEEEEEEEE--TTS-EEEEEEPP-